Protein AF-A0A1H4G8Y2-F1 (afdb_monomer_lite)

Secondary structure (DSSP, 8-state):
--TTTHHHHHHHHHHHHHHHHHHTSHHHHHHHHS-HHHHHHHHHHHGGG----HHHHHHHHHHHHHHHHHHHHHHHHHHHHHHHHHHHHHHHHHHHHHHHHHHHHHHHHHHHHHHHHHHHHTT-

Sequence (124 aa):
MNDMTQPFTHLAEANAALLTNFAQSPAMFEMANANVQKYFELAQQSFERVVVSDVYADLIRKLTENYSTFAREYSASLLDWSTQGQSLMAQQAQTASDLLADSGKATPTALGRASDTVKHLRAR

Radius of gyration: 35.22 Å; chains: 1; bounding box: 53×19×113 Å

Foldseek 3Di:
DPQQCVLVVQLVVLLVVLVVCLCVDVVVVCCVVPPVVVVVVVCVVCVVPPCCPVSNVVSVVSNVVSVVSSVVSNVVSVVVVVVVVVVVVVVVVVVVVVVVVVVVVVVVVVVVVVVVVVVVVVVD

Structure (mmCIF, N/CA/C/O backbone):
data_AF-A0A1H4G8Y2-F1
#
_entry.id   AF-A0A1H4G8Y2-F1
#
loop_
_atom_site.group_PDB
_atom_site.id
_atom_site.type_symbol
_atom_site.label_atom_id
_atom_site.label_alt_id
_atom_site.label_comp_id
_atom_site.label_asym_id
_atom_site.label_entity_id
_atom_site.label_seq_id
_atom_site.pdbx_PDB_ins_code
_atom_site.Cartn_x
_atom_site.Cartn_y
_atom_site.Cartn_z
_atom_site.occupancy
_atom_site.B_iso_or_equiv
_atom_site.auth_seq_id
_atom_site.auth_comp_id
_atom_site.auth_asym_id
_atom_site.auth_atom_id
_atom_site.pdbx_PDB_model_num
ATOM 1 N N . MET A 1 1 ? 2.377 4.296 -17.500 1.00 43.75 1 MET A N 1
ATOM 2 C CA . MET A 1 1 ? 3.218 4.618 -16.324 1.00 43.75 1 MET A CA 1
ATOM 3 C C . MET A 1 1 ? 2.621 4.029 -15.032 1.00 43.75 1 MET A C 1
ATOM 5 O O . MET A 1 1 ? 2.803 4.627 -13.986 1.00 43.75 1 MET A O 1
ATOM 9 N N . ASN A 1 2 ? 1.932 2.872 -15.069 1.00 56.53 2 ASN A N 1
ATOM 10 C CA . ASN A 1 2 ? 0.992 2.491 -13.996 1.00 56.53 2 ASN A CA 1
ATOM 11 C C . ASN A 1 2 ? 1.402 1.317 -13.083 1.00 56.53 2 ASN A C 1
ATOM 13 O O . ASN A 1 2 ? 0.922 1.303 -11.960 1.00 56.53 2 ASN A O 1
ATOM 17 N N . ASP A 1 3 ? 2.273 0.378 -13.474 1.00 63.09 3 ASP A N 1
ATOM 18 C CA . ASP A 1 3 ? 2.492 -0.837 -12.650 1.00 63.09 3 ASP A CA 1
ATOM 19 C C . ASP A 1 3 ? 3.404 -0.657 -11.431 1.00 63.09 3 ASP A C 1
ATOM 21 O O . ASP A 1 3 ? 3.242 -1.335 -10.418 1.00 63.09 3 ASP A O 1
ATOM 25 N N . MET A 1 4 ? 4.387 0.246 -11.496 1.00 69.12 4 MET A N 1
ATOM 26 C CA . MET A 1 4 ? 5.382 0.368 -10.418 1.00 69.12 4 MET A CA 1
ATOM 27 C C . MET A 1 4 ? 4.889 1.185 -9.222 1.00 69.12 4 MET A C 1
ATOM 29 O O . MET A 1 4 ? 5.347 0.976 -8.101 1.00 69.12 4 MET A O 1
ATOM 33 N N . THR A 1 5 ? 3.973 2.128 -9.445 1.00 80.38 5 THR A N 1
ATOM 34 C CA . THR A 1 5 ? 3.444 3.003 -8.388 1.00 80.38 5 THR A CA 1
ATOM 35 C C . THR A 1 5 ? 2.156 2.468 -7.772 1.00 80.38 5 THR A C 1
ATOM 37 O O . THR A 1 5 ? 1.822 2.859 -6.657 1.00 80.38 5 THR A O 1
ATOM 40 N N . GLN A 1 6 ? 1.451 1.562 -8.459 1.00 87.25 6 GLN A N 1
ATOM 41 C CA . GLN A 1 6 ? 0.185 0.999 -7.989 1.00 87.25 6 GLN A CA 1
ATOM 42 C C . GLN A 1 6 ? 0.279 0.352 -6.593 1.00 87.25 6 GLN A C 1
ATOM 44 O O . GLN A 1 6 ? -0.589 0.655 -5.772 1.00 87.25 6 GLN A O 1
ATOM 49 N N . PRO A 1 7 ? 1.328 -0.430 -6.249 1.00 88.62 7 PRO A N 1
ATOM 50 C CA . PRO A 1 7 ? 1.438 -1.015 -4.911 1.00 88.62 7 PRO A CA 1
ATOM 51 C C . PRO A 1 7 ? 1.453 0.047 -3.800 1.00 88.62 7 PRO A C 1
ATOM 53 O O . PRO A 1 7 ? 0.886 -0.148 -2.727 1.00 88.62 7 PRO A O 1
ATOM 56 N N . PHE A 1 8 ? 2.054 1.214 -4.057 1.00 87.62 8 PHE A N 1
ATOM 57 C CA . PHE A 1 8 ? 2.081 2.321 -3.097 1.00 87.62 8 PHE A CA 1
ATOM 58 C C . PHE A 1 8 ? 0.706 2.967 -2.928 1.00 87.62 8 PHE A C 1
ATOM 60 O O . PHE A 1 8 ? 0.319 3.289 -1.805 1.00 87.62 8 PHE A O 1
ATOM 67 N N . THR A 1 9 ? -0.039 3.133 -4.024 1.00 90.06 9 THR A N 1
ATOM 68 C CA . THR A 1 9 ? -1.421 3.623 -3.983 1.00 90.06 9 THR A CA 1
ATOM 69 C C . 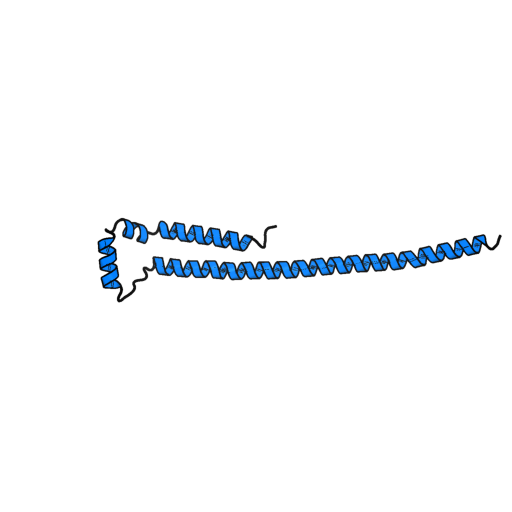THR A 1 9 ? -2.307 2.674 -3.177 1.00 90.06 9 THR A C 1
ATOM 71 O O . THR A 1 9 ? -2.984 3.126 -2.256 1.00 90.06 9 THR A O 1
ATOM 74 N N . HIS A 1 10 ? -2.221 1.364 -3.425 1.00 91.31 10 HIS A N 1
ATOM 75 C CA . HIS A 1 10 ? -2.966 0.359 -2.661 1.00 91.31 10 HIS A CA 1
ATOM 76 C C . HIS A 1 10 ? -2.625 0.383 -1.167 1.00 91.31 10 HIS A C 1
ATOM 78 O O . HIS A 1 10 ? -3.524 0.352 -0.328 1.00 91.31 10 HIS A O 1
ATOM 84 N N . LEU A 1 11 ? -1.338 0.479 -0.811 1.00 91.25 11 LEU A N 1
ATOM 85 C CA . LEU A 1 11 ? -0.918 0.564 0.589 1.00 91.25 11 LEU A CA 1
ATOM 86 C C . LEU A 1 11 ? -1.486 1.814 1.278 1.00 91.25 11 LEU A C 1
ATOM 88 O O . LEU A 1 11 ? -1.948 1.735 2.419 1.00 91.25 11 LEU A O 1
ATOM 92 N N . ALA A 1 12 ? -1.452 2.964 0.600 1.00 89.62 12 ALA A N 1
ATOM 93 C CA . ALA A 1 12 ? -1.984 4.213 1.133 1.00 89.62 12 ALA A CA 1
ATOM 94 C C . ALA A 1 12 ? -3.501 4.131 1.358 1.00 89.62 12 ALA A C 1
ATOM 96 O O . ALA A 1 12 ? -3.974 4.478 2.441 1.00 89.62 12 ALA A O 1
ATOM 97 N N . GLU A 1 13 ? -4.250 3.622 0.379 1.00 91.69 13 GLU A N 1
ATOM 98 C CA . GLU A 1 13 ? -5.702 3.435 0.472 1.00 91.69 13 GLU A CA 1
ATOM 99 C C . GLU A 1 13 ? -6.080 2.453 1.587 1.00 91.69 13 GLU A C 1
ATOM 101 O O . GLU A 1 13 ? -6.937 2.758 2.421 1.00 91.69 13 GLU A O 1
ATOM 106 N N . ALA A 1 14 ? -5.393 1.309 1.667 1.00 91.75 14 ALA A N 1
ATOM 107 C CA . ALA A 1 14 ? -5.645 0.292 2.684 1.00 91.75 14 ALA A CA 1
ATOM 108 C C . ALA A 1 14 ? -5.358 0.805 4.105 1.00 91.75 14 ALA A C 1
ATOM 110 O O . ALA A 1 14 ? -6.129 0.540 5.031 1.00 91.75 14 ALA A O 1
ATOM 111 N N . ASN A 1 15 ? -4.281 1.574 4.293 1.00 90.12 15 ASN A N 1
ATOM 112 C CA . ASN A 1 15 ? -3.956 2.167 5.591 1.00 90.12 15 ASN A CA 1
ATOM 113 C C . ASN A 1 15 ? -4.902 3.316 5.960 1.00 90.12 15 ASN A C 1
ATOM 115 O O . ASN A 1 15 ? -5.296 3.416 7.122 1.00 90.12 15 ASN A O 1
ATOM 119 N N . ALA A 1 16 ? -5.306 4.152 4.999 1.00 89.44 16 ALA A N 1
ATOM 120 C CA . ALA A 1 16 ? -6.294 5.202 5.233 1.00 89.44 16 ALA A CA 1
ATOM 121 C C . ALA A 1 16 ? -7.630 4.599 5.689 1.00 89.44 16 ALA A C 1
ATOM 123 O O . ALA A 1 16 ? -8.155 4.988 6.731 1.00 89.44 16 ALA A O 1
ATOM 124 N N . ALA A 1 17 ? -8.125 3.583 4.976 1.00 91.31 17 ALA A N 1
ATOM 125 C CA . ALA A 1 17 ? -9.347 2.875 5.344 1.00 91.31 17 ALA A CA 1
ATOM 126 C C . ALA A 1 17 ? -9.245 2.229 6.735 1.00 91.31 17 ALA A C 1
ATOM 128 O O . ALA A 1 17 ? -10.164 2.346 7.547 1.00 91.31 17 ALA A O 1
ATOM 129 N N . LEU A 1 18 ? -8.118 1.579 7.044 1.00 89.06 18 LEU A N 1
ATOM 130 C CA . LEU A 1 18 ? -7.893 0.942 8.340 1.00 89.06 18 LEU A CA 1
ATOM 131 C C . LEU A 1 18 ? -7.915 1.950 9.496 1.00 89.06 18 LEU A C 1
ATOM 133 O O . LEU A 1 18 ? -8.597 1.719 10.494 1.00 89.06 18 LEU A O 1
ATOM 137 N N . LEU A 1 19 ? -7.210 3.074 9.354 1.00 84.88 19 LEU A N 1
ATOM 138 C CA . LEU A 1 19 ? -7.165 4.117 10.378 1.00 84.88 19 LEU A CA 1
ATOM 139 C C . LEU A 1 19 ? -8.523 4.800 10.557 1.00 84.88 19 LEU A C 1
ATOM 141 O O . LEU A 1 19 ? -8.934 5.035 11.692 1.00 84.88 19 LEU A O 1
ATOM 145 N N . THR A 1 20 ? -9.249 5.069 9.468 1.00 88.44 20 THR A N 1
ATOM 146 C CA . THR A 1 20 ? -10.613 5.609 9.539 1.00 88.44 20 THR A CA 1
ATOM 147 C C . THR A 1 20 ? -11.547 4.656 10.284 1.00 88.44 20 THR A C 1
ATOM 149 O O . THR A 1 20 ? -12.243 5.086 11.202 1.00 88.44 20 THR A O 1
ATOM 152 N N . ASN A 1 21 ? -11.515 3.362 9.962 1.00 85.94 21 ASN A N 1
ATOM 153 C CA . ASN A 1 21 ? -12.346 2.358 10.630 1.00 85.94 21 ASN A CA 1
ATOM 154 C C . ASN A 1 21 ? -11.983 2.199 12.111 1.00 85.94 21 ASN A C 1
ATOM 156 O O . ASN A 1 21 ? -12.867 2.064 12.955 1.00 85.94 21 ASN A O 1
ATOM 160 N N . PHE A 1 22 ? -10.691 2.244 12.444 1.00 82.81 22 PHE A N 1
ATOM 161 C CA . PHE A 1 22 ? -10.235 2.207 13.830 1.00 82.81 22 PHE A CA 1
ATOM 162 C C . PHE A 1 22 ? -10.711 3.440 14.611 1.00 82.81 22 PHE A C 1
ATOM 164 O O . PHE A 1 22 ? -11.242 3.300 15.712 1.00 82.81 22 PHE A O 1
ATOM 171 N N . ALA A 1 23 ? -10.596 4.637 14.032 1.00 81.81 23 ALA A N 1
ATOM 172 C CA . ALA A 1 23 ? -11.065 5.878 14.648 1.00 81.81 23 ALA A CA 1
ATOM 173 C C . ALA A 1 23 ? -12.589 5.900 14.859 1.00 81.81 23 ALA A C 1
ATOM 175 O O . ALA A 1 23 ? -13.067 6.471 15.835 1.00 81.81 23 ALA A O 1
ATOM 176 N N . GLN A 1 24 ? -13.346 5.253 13.971 1.00 83.25 24 GLN A N 1
ATOM 177 C CA . GLN A 1 24 ? -14.798 5.087 14.079 1.00 83.25 24 GLN A CA 1
ATOM 178 C C . GLN A 1 24 ? -15.211 3.878 14.934 1.00 83.25 24 GLN A C 1
ATOM 180 O O . GLN A 1 24 ? -16.404 3.602 15.071 1.0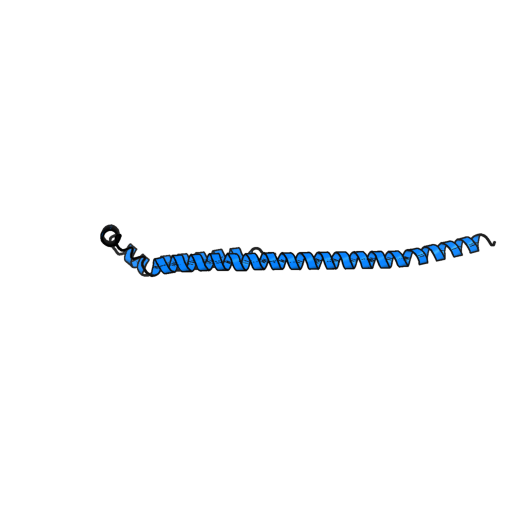0 83.25 24 GLN A O 1
ATOM 185 N N . SER A 1 25 ? -14.258 3.131 15.499 1.00 80.06 25 SER A N 1
ATOM 186 C CA . SER A 1 25 ? -14.581 1.932 16.266 1.00 80.06 25 SER A CA 1
ATOM 187 C C . SER A 1 25 ? -15.314 2.281 17.570 1.00 80.06 25 SER A C 1
ATOM 189 O O . SER A 1 25 ? -14.987 3.282 18.216 1.00 80.06 25 SER A O 1
ATOM 191 N N . PRO A 1 26 ? -16.266 1.438 18.019 1.00 73.69 26 PRO A N 1
ATOM 192 C CA . PRO A 1 26 ? -16.945 1.621 19.301 1.00 73.69 26 PRO A CA 1
ATOM 193 C C . PRO A 1 26 ? -15.973 1.762 20.474 1.00 73.69 26 PRO A C 1
ATOM 195 O O . PRO A 1 26 ? -16.224 2.558 21.367 1.00 73.69 26 PRO A O 1
ATOM 198 N N . ALA A 1 27 ? -14.824 1.080 20.426 1.00 70.69 27 ALA A N 1
ATOM 199 C CA . ALA A 1 27 ? -13.773 1.198 21.435 1.00 70.69 27 ALA A CA 1
ATOM 200 C C . ALA A 1 27 ? -13.221 2.631 21.558 1.00 70.69 27 ALA A C 1
ATOM 202 O O . ALA A 1 27 ? -12.974 3.098 22.666 1.00 70.69 27 ALA A O 1
ATOM 203 N N . MET A 1 28 ? -13.071 3.361 20.446 1.00 69.31 28 MET A N 1
ATOM 204 C CA . MET A 1 28 ? -12.647 4.767 20.471 1.00 69.31 28 MET A CA 1
ATOM 205 C C . MET A 1 28 ? -13.753 5.693 20.987 1.00 69.31 28 MET A C 1
ATOM 207 O O . MET A 1 28 ? -13.465 6.641 21.717 1.00 69.31 28 MET A O 1
ATOM 211 N N . PHE A 1 29 ? -15.018 5.401 20.672 1.00 70.75 29 PHE A N 1
ATOM 212 C CA . PHE A 1 29 ? -16.163 6.121 21.237 1.00 70.75 29 PHE A CA 1
ATOM 213 C C . PHE A 1 29 ? -16.316 5.883 22.743 1.00 70.75 29 PHE A C 1
ATOM 215 O O . PHE A 1 29 ? -16.563 6.824 23.494 1.00 70.75 29 PHE A O 1
ATOM 222 N N . GLU A 1 30 ? -16.134 4.646 23.202 1.00 65.62 30 GLU A N 1
ATOM 223 C CA . GLU A 1 30 ? -16.132 4.283 24.619 1.00 65.62 30 GLU A CA 1
ATOM 224 C C . GLU A 1 30 ? -14.961 4.926 25.356 1.00 65.62 30 GLU A C 1
ATOM 226 O O . GLU A 1 30 ? -15.153 5.440 26.451 1.00 65.62 30 GLU A O 1
ATOM 231 N N . MET A 1 31 ? -13.776 4.975 24.746 1.00 64.25 31 MET A N 1
ATOM 232 C CA . MET A 1 31 ? -12.610 5.658 25.307 1.00 64.25 31 MET A CA 1
ATOM 233 C C . MET A 1 31 ? -12.798 7.182 25.376 1.00 64.25 31 MET A C 1
ATOM 235 O O . MET A 1 31 ? -12.329 7.803 26.324 1.00 64.25 31 MET A O 1
ATOM 239 N N . ALA A 1 32 ? -13.496 7.790 24.411 1.00 66.25 32 ALA A N 1
ATOM 240 C CA . ALA A 1 32 ? -13.824 9.217 24.428 1.00 66.25 32 ALA A CA 1
ATOM 241 C C . ALA A 1 32 ? -14.926 9.564 25.448 1.00 66.25 32 ALA A C 1
ATOM 243 O O . ALA A 1 32 ? -14.886 10.632 26.057 1.00 66.25 32 ALA A O 1
ATOM 244 N N . ASN A 1 33 ? -15.901 8.668 25.640 1.00 63.09 33 ASN A N 1
ATOM 245 C CA . ASN A 1 33 ? -16.980 8.832 26.620 1.00 63.09 33 ASN A CA 1
ATOM 246 C C . ASN A 1 33 ? -16.572 8.428 28.041 1.00 63.09 33 ASN A C 1
ATOM 248 O O . ASN A 1 33 ? -17.146 8.919 29.017 1.00 63.09 33 ASN A O 1
ATOM 252 N N . ALA A 1 34 ? -15.604 7.530 28.189 1.00 57.66 34 ALA A N 1
ATOM 253 C CA . ALA A 1 34 ? -15.033 7.211 29.478 1.00 57.66 34 ALA A CA 1
ATOM 254 C C . ALA A 1 34 ? -14.122 8.354 29.916 1.00 57.66 34 ALA A C 1
ATOM 256 O O . ALA A 1 34 ? -13.229 8.781 29.191 1.00 57.66 34 ALA A O 1
ATOM 257 N N . ASN A 1 35 ? -14.329 8.836 31.141 1.00 57.66 35 ASN A N 1
ATOM 258 C CA . ASN A 1 35 ? -13.435 9.797 31.769 1.00 57.66 35 ASN A CA 1
ATOM 259 C C . ASN A 1 35 ? -12.015 9.207 31.713 1.00 57.66 35 AS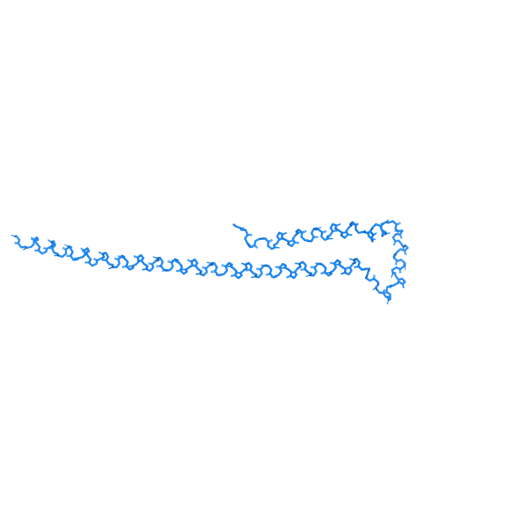N A C 1
ATOM 261 O O . ASN A 1 35 ? -11.759 8.196 32.366 1.00 57.66 35 ASN A O 1
ATOM 265 N N . VAL A 1 36 ? -11.132 9.777 30.886 1.00 56.56 36 VAL A N 1
ATOM 266 C CA . VAL A 1 36 ? -9.849 9.172 30.470 1.00 56.56 36 VAL A CA 1
ATOM 267 C C . VAL A 1 36 ? -9.027 8.672 31.666 1.00 56.56 36 VAL A C 1
ATOM 269 O O . VAL A 1 36 ? -8.398 7.622 31.583 1.00 56.56 36 VAL A O 1
ATOM 272 N N . GLN A 1 37 ? -9.119 9.352 32.815 1.00 57.56 37 GLN A N 1
ATOM 273 C CA . GLN A 1 37 ? -8.508 8.943 34.086 1.00 57.56 37 GLN A CA 1
ATOM 274 C C . GLN A 1 37 ? -8.979 7.571 34.591 1.00 57.56 37 GLN A C 1
ATOM 276 O O . GLN A 1 37 ? -8.159 6.761 35.003 1.00 57.56 37 GLN A O 1
ATOM 281 N N . LYS A 1 38 ? -10.279 7.276 34.510 1.00 62.19 38 LYS A N 1
ATOM 282 C CA . LYS A 1 38 ? -10.868 6.027 35.010 1.00 62.19 38 LYS A CA 1
ATOM 283 C C . LYS A 1 38 ? -10.483 4.836 34.137 1.00 62.19 38 LYS A C 1
ATOM 285 O O . LYS A 1 38 ? -10.276 3.748 34.656 1.00 62.19 38 LYS A O 1
ATOM 290 N N . TYR A 1 39 ? -10.350 5.047 32.825 1.00 59.81 39 TYR A N 1
ATOM 291 C CA . TYR A 1 39 ? -9.844 4.027 31.903 1.00 59.81 39 TYR A CA 1
ATOM 292 C C . TYR A 1 39 ? -8.338 3.824 32.067 1.00 59.81 39 TYR A C 1
ATOM 294 O O . TYR A 1 39 ? -7.878 2.698 31.965 1.00 59.81 39 TYR A O 1
ATOM 302 N N . PHE A 1 40 ? -7.576 4.880 32.370 1.00 58.56 40 PHE A N 1
ATOM 303 C CA . PHE A 1 40 ? -6.146 4.768 32.662 1.00 58.56 40 PHE A CA 1
ATOM 304 C C . PHE A 1 40 ? -5.884 4.041 33.987 1.00 58.56 40 PHE A C 1
ATOM 306 O O . PHE A 1 40 ? -4.972 3.227 34.047 1.00 58.56 40 PHE A O 1
ATOM 313 N N . GLU A 1 41 ? -6.705 4.270 35.017 1.00 62.06 41 GLU A N 1
ATOM 314 C CA . GLU A 1 41 ? -6.680 3.519 36.282 1.00 62.06 41 GLU A CA 1
ATOM 315 C C . GLU A 1 41 ? -7.100 2.057 36.086 1.00 62.06 41 GLU A C 1
ATOM 317 O O . GLU A 1 41 ? -6.411 1.156 36.566 1.00 62.06 41 GLU A O 1
ATOM 322 N N . LEU A 1 42 ? -8.180 1.801 35.335 1.00 58.34 42 LEU A N 1
ATOM 323 C CA . LEU A 1 42 ? -8.608 0.438 35.003 1.00 58.34 42 LEU A CA 1
ATOM 324 C C . LEU A 1 42 ? -7.545 -0.275 34.163 1.00 58.34 42 LEU A C 1
ATOM 326 O O . LEU A 1 42 ? -7.247 -1.438 34.413 1.00 58.34 42 LEU A O 1
ATOM 330 N N . ALA A 1 43 ? -6.946 0.424 33.199 1.00 55.97 43 ALA A N 1
ATOM 331 C CA . ALA A 1 43 ? -5.861 -0.084 32.379 1.00 55.97 43 ALA A CA 1
ATOM 332 C C . ALA A 1 43 ? -4.615 -0.326 33.225 1.00 55.97 43 ALA A C 1
ATOM 334 O O . ALA A 1 43 ? -4.031 -1.381 33.066 1.00 55.97 43 ALA A O 1
ATOM 335 N N . GLN A 1 44 ? -4.222 0.562 34.149 1.00 54.34 44 GLN A N 1
ATOM 336 C CA . GLN A 1 44 ? -3.083 0.358 35.061 1.00 54.34 44 GLN A CA 1
ATOM 337 C C . GLN A 1 44 ? -3.287 -0.836 35.990 1.00 54.34 44 GLN A C 1
ATOM 339 O O . GLN A 1 44 ? -2.372 -1.639 36.144 1.00 54.34 44 GLN A O 1
ATOM 344 N N . GLN A 1 45 ? -4.485 -0.999 36.554 1.00 56.72 45 GLN A N 1
ATOM 345 C CA . GLN A 1 45 ? -4.838 -2.192 37.330 1.00 56.72 45 GLN A CA 1
ATOM 346 C C . GLN A 1 45 ? -4.911 -3.452 36.457 1.00 56.72 45 GLN A C 1
ATOM 348 O O . GLN A 1 45 ? -4.663 -4.553 36.939 1.00 56.72 45 GLN A O 1
ATOM 353 N N . SER A 1 46 ? -5.204 -3.293 35.164 1.00 52.34 46 SER A N 1
ATOM 354 C CA . SER A 1 46 ? -5.212 -4.376 34.179 1.00 52.34 46 SER A CA 1
ATOM 355 C C . SER A 1 46 ? -3.870 -4.553 33.464 1.00 52.34 46 SER A C 1
ATOM 357 O O . SER A 1 46 ? -3.731 -5.509 32.723 1.00 52.34 46 SER A O 1
ATOM 359 N N . PHE A 1 47 ? -2.862 -3.695 33.652 1.00 46.50 47 PHE A N 1
ATOM 360 C CA . PHE A 1 47 ? -1.627 -3.701 32.849 1.00 46.50 47 PHE A CA 1
ATOM 361 C C . PHE A 1 47 ? -0.711 -4.881 33.212 1.00 46.50 47 PHE A C 1
ATOM 363 O O . PHE A 1 47 ? 0.159 -5.238 32.421 1.00 46.50 47 PHE A O 1
ATOM 370 N N . GLU A 1 48 ? -0.958 -5.563 34.337 1.00 45.94 48 GLU A N 1
ATOM 371 C CA . GLU A 1 48 ? -0.388 -6.893 34.617 1.00 45.94 48 GLU A CA 1
ATOM 372 C C . GLU A 1 48 ? -0.985 -8.006 33.726 1.00 45.94 48 GLU A C 1
ATOM 374 O O . GLU A 1 48 ? -0.422 -9.093 33.608 1.00 45.94 48 GLU A O 1
ATOM 379 N N . ARG A 1 49 ? -2.092 -7.733 33.030 1.00 45.88 49 ARG A N 1
ATOM 380 C CA . ARG A 1 49 ? -2.661 -8.540 31.946 1.00 45.88 49 ARG A CA 1
ATOM 381 C C . ARG A 1 49 ? -3.041 -7.608 30.812 1.00 45.88 49 ARG A C 1
ATOM 383 O O . ARG A 1 49 ? -4.208 -7.262 30.698 1.00 45.88 49 ARG A O 1
ATOM 390 N N . VAL A 1 50 ? -2.070 -7.192 30.000 1.00 43.81 50 VAL A N 1
ATOM 391 C CA . VAL A 1 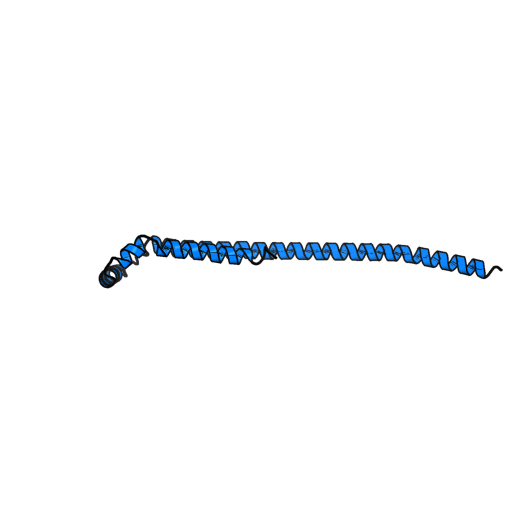50 ? -2.296 -6.381 28.794 1.00 43.81 50 VAL A CA 1
ATOM 392 C C . VAL A 1 50 ? -3.495 -6.939 28.016 1.00 43.81 50 VAL A C 1
ATOM 394 O O . VAL A 1 50 ? -3.365 -7.864 27.215 1.00 43.81 50 VAL A O 1
ATOM 397 N N . VAL A 1 51 ? -4.681 -6.382 28.268 1.00 50.50 51 VAL A N 1
ATOM 398 C CA . VAL A 1 51 ? -5.852 -6.553 27.426 1.00 50.50 51 VAL A CA 1
ATOM 399 C C . VAL A 1 51 ? -5.541 -5.643 26.260 1.00 50.50 51 VAL A C 1
ATOM 401 O O . VAL A 1 51 ? -5.916 -4.473 26.232 1.00 50.50 51 VAL A O 1
ATOM 404 N N . VAL A 1 52 ? -4.752 -6.164 25.322 1.00 53.88 52 VAL A N 1
ATOM 405 C CA . VAL A 1 52 ? -4.805 -5.662 23.962 1.00 53.88 52 VAL A CA 1
ATOM 406 C C . VAL A 1 52 ? -6.268 -5.841 23.590 1.00 53.88 52 VAL A C 1
ATOM 408 O O . VAL A 1 52 ? -6.711 -6.973 23.421 1.00 53.88 52 VAL A O 1
ATOM 411 N N . SER A 1 53 ? -7.053 -4.763 23.605 1.00 63.94 53 SER A N 1
ATOM 412 C CA . SER A 1 53 ? -8.447 -4.856 23.187 1.00 63.94 53 SER A CA 1
ATOM 413 C C . SER A 1 53 ? -8.461 -5.504 21.804 1.00 63.94 53 SER A C 1
ATOM 415 O O . SER A 1 53 ? -7.574 -5.226 20.991 1.00 63.94 53 SER A O 1
ATOM 417 N N . ASP A 1 54 ? -9.423 -6.387 21.530 1.00 68.75 54 ASP A N 1
ATOM 418 C CA . ASP A 1 54 ? -9.467 -7.135 20.263 1.00 68.75 54 ASP A CA 1
ATOM 419 C C . ASP A 1 54 ? -9.346 -6.201 19.044 1.00 68.75 54 ASP A C 1
ATOM 421 O O . ASP A 1 54 ? -8.747 -6.550 18.032 1.00 68.75 54 ASP A O 1
ATOM 425 N N . VAL A 1 55 ? -9.824 -4.960 19.184 1.00 70.50 55 VAL A N 1
ATOM 426 C CA . VAL A 1 55 ? -9.721 -3.876 18.198 1.00 70.50 55 VAL A CA 1
ATOM 427 C C . VAL A 1 55 ? -8.275 -3.416 17.953 1.00 70.50 55 VAL A C 1
ATOM 429 O O . VAL A 1 55 ? -7.895 -3.178 16.808 1.00 70.50 55 VAL A O 1
ATOM 432 N N . TYR A 1 56 ? -7.444 -3.300 18.992 1.00 72.69 56 TYR A N 1
ATOM 433 C CA . TYR A 1 56 ? -6.024 -2.964 18.839 1.00 72.69 56 TYR A CA 1
ATOM 434 C C . TYR A 1 56 ? -5.226 -4.140 18.262 1.00 72.69 56 TYR A C 1
ATOM 436 O O . TYR A 1 56 ? -4.364 -3.942 17.406 1.00 72.69 56 TYR A O 1
ATOM 444 N N . ALA A 1 57 ? -5.538 -5.374 18.670 1.00 80.12 57 ALA A N 1
ATOM 445 C CA . ALA A 1 57 ? -4.932 -6.569 18.082 1.00 80.12 57 ALA A CA 1
ATOM 446 C C . ALA A 1 57 ? -5.279 -6.687 16.587 1.00 80.12 57 ALA A C 1
ATOM 448 O O . ALA A 1 57 ? -4.402 -6.963 15.765 1.00 80.12 57 ALA A O 1
ATOM 449 N N . ASP A 1 58 ? -6.534 -6.409 16.223 1.00 80.38 58 ASP A N 1
ATOM 450 C CA . ASP A 1 58 ? -6.999 -6.404 14.836 1.00 80.38 58 ASP A CA 1
ATOM 451 C C . ASP A 1 58 ? -6.348 -5.287 14.004 1.00 80.38 58 ASP A C 1
ATOM 453 O O . ASP A 1 58 ? -5.961 -5.531 12.861 1.00 80.38 58 ASP A O 1
ATOM 457 N N . LEU A 1 59 ? -6.140 -4.095 14.582 1.00 82.06 59 LEU A N 1
ATOM 458 C CA . LEU A 1 59 ? -5.390 -3.006 13.945 1.00 82.06 59 LEU A CA 1
ATOM 459 C C . LEU A 1 59 ? -3.962 -3.441 13.593 1.00 82.06 59 LEU A C 1
ATOM 461 O O . LEU A 1 59 ? -3.537 -3.284 12.448 1.00 82.06 59 LEU A O 1
ATOM 465 N N . ILE A 1 60 ? -3.228 -3.998 14.561 1.00 82.12 60 ILE A N 1
ATOM 466 C CA . ILE A 1 60 ? -1.844 -4.444 14.351 1.00 82.12 60 ILE A CA 1
ATOM 467 C C . ILE A 1 60 ? -1.792 -5.556 13.300 1.00 82.12 60 ILE A C 1
ATOM 469 O O . ILE A 1 60 ? -0.993 -5.471 12.367 1.00 82.12 60 ILE A O 1
ATOM 473 N N . ARG A 1 61 ? -2.682 -6.551 13.393 1.00 87.00 61 ARG A N 1
ATOM 474 C CA . ARG A 1 61 ? -2.772 -7.643 12.415 1.00 87.00 61 ARG A CA 1
ATOM 475 C C . ARG A 1 61 ? -3.007 -7.115 10.998 1.00 87.00 61 ARG A C 1
ATOM 477 O O . ARG A 1 61 ? -2.266 -7.475 10.086 1.00 87.00 61 ARG A O 1
ATOM 484 N N . LYS A 1 62 ? -3.990 -6.228 10.812 1.00 87.06 62 LYS A N 1
ATOM 485 C CA . LYS A 1 62 ? -4.330 -5.659 9.498 1.00 87.06 62 LYS A CA 1
ATOM 486 C C . LYS A 1 62 ? -3.236 -4.750 8.942 1.00 87.06 62 LYS A C 1
ATOM 488 O O . LYS A 1 62 ? -2.982 -4.778 7.742 1.00 87.06 62 LYS A O 1
ATOM 493 N N . LEU A 1 63 ? -2.530 -3.998 9.791 1.00 87.19 63 LEU A N 1
ATOM 494 C CA . LEU A 1 63 ? -1.333 -3.264 9.368 1.00 87.19 63 LEU A CA 1
ATOM 495 C C . LEU A 1 63 ? -0.269 -4.230 8.833 1.00 87.19 63 LEU A C 1
ATOM 497 O O . LEU A 1 63 ? 0.253 -4.026 7.739 1.00 87.19 63 LEU A O 1
ATOM 501 N N . THR A 1 64 ? 0.027 -5.308 9.562 1.00 85.19 64 THR A N 1
ATOM 502 C CA . THR A 1 64 ? 0.982 -6.327 9.104 1.00 85.19 64 THR A CA 1
ATOM 503 C C . THR A 1 64 ? 0.551 -6.963 7.777 1.00 85.19 64 THR A C 1
ATOM 505 O O . THR A 1 64 ? 1.387 -7.154 6.890 1.00 85.19 64 THR A O 1
ATOM 508 N N . GLU A 1 65 ? -0.741 -7.241 7.599 1.00 92.81 65 GLU A N 1
ATOM 509 C CA . GLU A 1 65 ? -1.303 -7.763 6.347 1.00 92.81 65 GLU A CA 1
ATOM 510 C C . GLU A 1 65 ? -1.142 -6.778 5.177 1.00 92.81 65 GLU A C 1
ATOM 512 O O . GLU A 1 65 ? -0.692 -7.186 4.102 1.00 92.81 65 GLU A O 1
ATOM 517 N N . ASN A 1 66 ? -1.413 -5.484 5.386 1.00 89.75 66 ASN A N 1
ATOM 518 C CA . ASN A 1 66 ? -1.252 -4.444 4.364 1.00 89.75 66 ASN A CA 1
ATOM 519 C C . ASN A 1 66 ? 0.203 -4.342 3.879 1.00 89.75 66 ASN A C 1
ATOM 521 O O . ASN A 1 66 ? 0.462 -4.360 2.675 1.00 89.75 66 ASN A O 1
ATOM 525 N N . TYR A 1 67 ? 1.171 -4.303 4.800 1.00 87.38 67 TYR A N 1
ATOM 526 C CA . TYR A 1 67 ? 2.594 -4.231 4.441 1.00 87.38 67 TYR A CA 1
ATOM 527 C C . TYR A 1 67 ? 3.114 -5.523 3.798 1.00 87.38 67 TYR A C 1
ATOM 529 O O . TYR A 1 67 ? 3.945 -5.470 2.890 1.00 87.38 67 TYR A O 1
ATOM 537 N N . SER A 1 68 ? 2.604 -6.684 4.216 1.00 90.88 68 SER A N 1
ATOM 538 C CA . SER A 1 68 ? 2.944 -7.969 3.588 1.00 90.88 68 SER A CA 1
ATOM 539 C C . SER A 1 68 ? 2.404 -8.060 2.159 1.00 90.88 68 SER A C 1
ATOM 541 O O . SER A 1 68 ? 3.079 -8.577 1.266 1.00 90.88 68 SER A O 1
ATOM 543 N N . THR A 1 69 ? 1.199 -7.536 1.933 1.00 92.06 69 THR A N 1
ATOM 544 C CA . THR A 1 69 ? 0.579 -7.456 0.605 1.00 92.06 69 THR A CA 1
ATOM 545 C C . THR A 1 69 ? 1.361 -6.508 -0.293 1.00 92.06 69 THR A C 1
ATOM 547 O O . THR A 1 69 ? 1.767 -6.911 -1.380 1.00 92.06 69 THR A O 1
ATOM 550 N N . PHE A 1 70 ? 1.698 -5.314 0.203 1.00 91.50 70 PHE A N 1
ATOM 551 C CA . PHE A 1 70 ? 2.559 -4.367 -0.505 1.00 91.50 70 PHE A CA 1
ATOM 552 C C . PHE A 1 70 ? 3.891 -4.996 -0.925 1.00 91.50 70 PHE A C 1
ATOM 554 O O . PHE A 1 70 ? 4.275 -4.898 -2.086 1.00 91.50 70 PHE A O 1
ATOM 561 N N . ALA A 1 71 ? 4.589 -5.676 -0.009 1.00 88.50 71 ALA A N 1
ATOM 562 C CA . ALA A 1 71 ? 5.873 -6.301 -0.321 1.00 88.50 71 ALA A CA 1
ATOM 563 C C . ALA A 1 71 ? 5.749 -7.330 -1.459 1.00 88.50 71 ALA A C 1
ATOM 565 O O . ALA A 1 71 ? 6.622 -7.407 -2.328 1.00 88.50 71 ALA A O 1
ATOM 566 N N . ARG A 1 72 ? 4.649 -8.093 -1.483 1.00 91.88 72 ARG A N 1
ATOM 567 C CA . ARG A 1 72 ? 4.360 -9.072 -2.537 1.00 91.88 72 ARG A CA 1
ATOM 568 C C . ARG A 1 72 ? 4.052 -8.399 -3.872 1.00 91.88 72 ARG A C 1
ATOM 570 O O . ARG A 1 72 ? 4.654 -8.774 -4.872 1.00 91.88 72 ARG A O 1
ATOM 577 N N . GLU A 1 73 ? 3.150 -7.421 -3.879 1.00 88.62 73 GLU A N 1
ATOM 578 C CA . GLU A 1 73 ? 2.757 -6.682 -5.085 1.00 88.62 73 GLU A CA 1
ATOM 579 C C . GLU A 1 73 ? 3.947 -5.934 -5.684 1.00 88.62 73 GLU A C 1
ATOM 581 O O . GLU A 1 73 ? 4.240 -6.085 -6.864 1.00 88.62 73 GLU A O 1
ATOM 586 N N . TYR A 1 74 ? 4.713 -5.221 -4.859 1.00 86.56 74 TYR A N 1
ATOM 587 C CA . TYR A 1 74 ? 5.907 -4.509 -5.302 1.00 86.56 74 TYR A CA 1
ATOM 588 C C . TYR A 1 74 ? 6.972 -5.452 -5.876 1.00 86.56 74 TYR A C 1
ATOM 590 O O . TYR A 1 74 ? 7.547 -5.170 -6.927 1.00 86.56 74 TYR A O 1
ATOM 598 N N . SER A 1 75 ? 7.203 -6.605 -5.239 1.00 86.19 75 SER A N 1
ATOM 599 C CA . SER A 1 75 ? 8.122 -7.616 -5.780 1.00 86.19 75 SER A CA 1
ATOM 600 C C . SER A 1 75 ? 7.638 -8.163 -7.127 1.00 86.19 75 SER A C 1
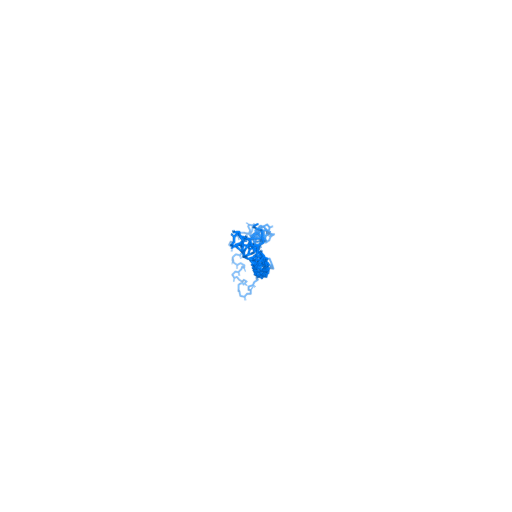ATOM 602 O O . SER A 1 75 ? 8.450 -8.357 -8.030 1.00 86.19 75 SER A O 1
ATOM 604 N N . ALA A 1 76 ? 6.330 -8.383 -7.287 1.00 86.25 76 ALA A N 1
ATOM 605 C CA . ALA A 1 76 ? 5.747 -8.822 -8.550 1.00 86.25 76 ALA A CA 1
ATOM 606 C C . ALA A 1 76 ? 5.909 -7.757 -9.646 1.00 86.25 76 ALA A C 1
ATOM 608 O O . ALA A 1 76 ? 6.387 -8.090 -10.728 1.00 86.25 76 ALA A O 1
ATOM 609 N N . SER A 1 77 ? 5.628 -6.482 -9.351 1.00 85.88 77 SER A N 1
ATOM 610 C CA . SER A 1 77 ? 5.834 -5.370 -10.291 1.00 85.88 77 SER A CA 1
ATOM 611 C C . SER A 1 77 ? 7.299 -5.237 -10.725 1.00 85.88 77 SER A C 1
ATOM 613 O O . SER A 1 77 ? 7.580 -4.944 -11.886 1.00 85.88 77 SER A O 1
ATOM 615 N N . LEU A 1 78 ? 8.257 -5.477 -9.818 1.00 83.81 78 LEU A N 1
ATOM 616 C CA . LEU A 1 78 ? 9.687 -5.473 -10.151 1.00 83.81 78 LEU A CA 1
ATOM 617 C C . LEU A 1 78 ? 10.079 -6.627 -11.082 1.00 83.81 78 LEU A C 1
ATOM 619 O O . LEU A 1 78 ? 10.850 -6.423 -12.023 1.00 83.81 78 LEU A O 1
ATOM 623 N N . LEU A 1 79 ? 9.569 -7.832 -10.822 1.00 83.88 79 LEU A N 1
ATOM 624 C CA . LEU A 1 79 ? 9.819 -8.995 -11.674 1.00 83.88 79 LEU A CA 1
ATOM 625 C C . LEU A 1 79 ? 9.208 -8.803 -13.061 1.00 83.88 79 LEU A C 1
ATOM 627 O O . LEU A 1 79 ? 9.887 -9.039 -14.058 1.00 83.88 79 LEU A O 1
ATOM 631 N N . ASP A 1 80 ? 7.971 -8.318 -13.128 1.00 82.56 80 ASP A N 1
ATOM 632 C CA . ASP A 1 80 ? 7.285 -8.060 -14.389 1.00 82.56 80 ASP A CA 1
ATOM 633 C C . ASP A 1 80 ? 8.041 -7.019 -15.228 1.00 82.56 80 ASP A C 1
ATOM 635 O O . ASP A 1 80 ? 8.396 -7.288 -16.377 1.00 82.56 80 ASP A O 1
ATOM 639 N N . TRP A 1 81 ? 8.453 -5.899 -14.622 1.00 78.62 81 TRP A N 1
ATOM 640 C CA . TRP A 1 81 ? 9.289 -4.901 -15.295 1.00 78.62 81 TRP A CA 1
ATOM 641 C C . TRP A 1 81 ? 10.616 -5.476 -15.816 1.00 78.62 81 TRP A C 1
ATOM 643 O O . TRP A 1 81 ? 11.016 -5.184 -16.944 1.00 78.62 81 TRP A O 1
ATOM 653 N N . SER A 1 82 ? 11.285 -6.327 -15.030 1.00 77.88 82 SER A N 1
ATOM 654 C CA . SER A 1 82 ? 12.518 -7.005 -15.453 1.00 77.88 82 SER A CA 1
ATOM 655 C C . SER A 1 82 ? 12.286 -7.886 -16.687 1.00 77.88 82 SER A C 1
ATOM 657 O O . SER A 1 82 ? 13.048 -7.817 -17.656 1.00 77.88 82 SER A O 1
ATOM 659 N N . THR A 1 83 ? 11.203 -8.668 -16.700 1.00 77.44 83 THR A N 1
ATOM 660 C CA . THR A 1 83 ? 10.862 -9.527 -17.846 1.00 77.44 83 THR A CA 1
ATOM 661 C C . THR A 1 83 ? 10.472 -8.719 -19.083 1.00 77.44 83 THR A C 1
ATOM 663 O O . THR A 1 83 ? 10.952 -9.013 -20.183 1.00 77.44 83 THR A O 1
ATOM 666 N N . GLN A 1 84 ? 9.694 -7.645 -18.915 1.00 75.19 84 GLN A N 1
ATOM 667 C CA . GLN A 1 84 ? 9.366 -6.722 -20.000 1.00 75.19 84 GLN A CA 1
ATOM 668 C C . GLN A 1 84 ? 10.638 -6.080 -20.576 1.00 75.19 84 GLN A C 1
ATOM 670 O O . GLN A 1 84 ? 10.817 -6.071 -21.795 1.00 75.19 84 GLN A O 1
ATOM 675 N N . GLY A 1 85 ? 11.569 -5.630 -19.729 1.00 71.06 85 GLY A N 1
ATOM 676 C CA . GLY A 1 85 ? 12.844 -5.043 -20.152 1.00 71.06 85 GLY A CA 1
ATOM 677 C C . GLY A 1 85 ? 13.720 -6.004 -20.961 1.00 71.06 85 GLY A C 1
ATOM 678 O O . GLY A 1 85 ? 14.251 -5.625 -22.007 1.00 71.06 85 GLY A O 1
ATOM 679 N N . GLN A 1 86 ? 13.817 -7.267 -20.536 1.00 68.25 86 GLN A N 1
ATOM 680 C CA . GLN A 1 86 ? 14.535 -8.302 -21.288 1.00 68.25 86 GLN A CA 1
ATOM 681 C C . GLN A 1 86 ? 13.877 -8.589 -22.641 1.00 68.25 86 GLN A C 1
ATOM 683 O O . GLN A 1 86 ? 14.575 -8.696 -23.649 1.00 68.25 86 GLN A O 1
ATOM 688 N N . SER A 1 87 ? 12.544 -8.665 -22.689 1.00 73.62 87 SER A N 1
ATOM 689 C CA . SER A 1 87 ? 11.814 -8.909 -23.938 1.00 73.62 87 SER A CA 1
ATOM 690 C C . SER A 1 87 ? 11.991 -7.772 -24.955 1.00 73.62 87 SER A C 1
ATOM 692 O O . SER A 1 87 ? 12.200 -8.032 -26.140 1.00 73.62 87 SER A O 1
ATOM 694 N N . LEU A 1 88 ? 12.002 -6.517 -24.490 1.00 73.25 88 LEU A N 1
ATOM 695 C CA . LEU A 1 88 ? 12.227 -5.335 -25.324 1.00 73.25 88 LEU A CA 1
ATOM 696 C C . LEU A 1 88 ? 13.659 -5.292 -25.868 1.00 73.25 88 LEU A C 1
ATOM 698 O O . LEU A 1 88 ? 13.855 -5.025 -27.054 1.00 73.25 88 LEU A O 1
ATOM 702 N N . MET A 1 89 ? 14.659 -5.606 -25.036 1.00 74.56 89 MET A N 1
ATOM 703 C CA . MET A 1 89 ? 16.050 -5.716 -25.489 1.00 74.56 89 MET A CA 1
ATOM 704 C C . MET A 1 89 ? 16.237 -6.853 -26.496 1.00 74.56 89 MET A C 1
ATOM 706 O O . MET A 1 89 ? 16.917 -6.667 -27.504 1.00 74.56 89 MET A O 1
ATOM 710 N N . ALA A 1 90 ? 15.609 -8.008 -26.267 1.00 75.50 90 ALA A N 1
ATOM 711 C CA . ALA A 1 90 ? 15.656 -9.133 -27.196 1.00 75.50 90 ALA A CA 1
ATOM 712 C C . ALA A 1 90 ? 15.027 -8.774 -28.551 1.00 75.50 90 ALA A C 1
ATOM 714 O O . ALA A 1 90 ? 15.625 -9.039 -29.592 1.00 75.50 90 ALA A O 1
ATOM 715 N N . GLN A 1 91 ? 13.872 -8.099 -28.558 1.00 76.38 91 GLN A N 1
ATOM 716 C CA . 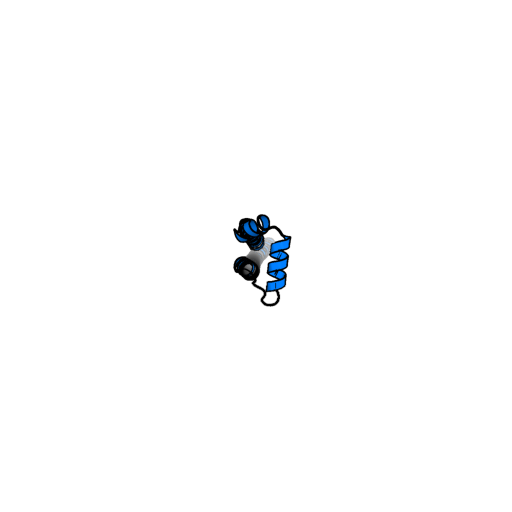GLN A 1 91 ? 13.246 -7.616 -29.793 1.00 76.38 91 GLN A CA 1
ATOM 717 C C . GLN A 1 91 ? 14.108 -6.581 -30.525 1.00 76.38 91 GLN A C 1
ATOM 719 O O . GLN A 1 91 ? 14.231 -6.650 -31.749 1.00 76.38 91 GLN A O 1
ATOM 724 N N . GLN A 1 92 ? 14.737 -5.643 -29.808 1.00 73.31 92 GLN A N 1
ATOM 725 C CA . GLN A 1 92 ? 15.662 -4.683 -30.419 1.00 73.31 92 GLN A CA 1
ATOM 726 C C . GLN A 1 92 ? 16.893 -5.366 -31.016 1.00 73.31 92 GLN A C 1
ATOM 728 O O . GLN A 1 92 ? 17.278 -5.034 -32.135 1.00 73.31 92 GLN A O 1
ATOM 733 N N . ALA A 1 93 ? 17.490 -6.331 -30.315 1.00 77.38 93 ALA A N 1
ATOM 734 C CA . ALA A 1 93 ? 18.636 -7.086 -30.813 1.00 77.38 93 ALA A CA 1
ATOM 735 C C . ALA A 1 93 ? 18.279 -7.917 -32.054 1.00 77.38 93 ALA A C 1
ATOM 737 O O . ALA A 1 93 ? 19.048 -7.942 -33.017 1.00 77.38 93 ALA A O 1
ATOM 738 N N . GLN A 1 94 ? 17.097 -8.542 -32.061 1.00 78.44 94 GLN A N 1
ATOM 739 C CA . GLN A 1 94 ? 16.574 -9.273 -33.215 1.00 78.44 94 GLN A CA 1
ATOM 740 C C . GLN A 1 94 ? 16.383 -8.332 -34.411 1.00 78.44 94 GLN A C 1
ATOM 742 O O . GLN A 1 94 ? 16.942 -8.566 -35.477 1.00 78.44 94 GLN A O 1
ATOM 747 N N . THR A 1 95 ? 15.704 -7.202 -34.200 1.00 81.62 95 THR A N 1
ATOM 748 C CA . THR A 1 95 ? 15.451 -6.197 -35.244 1.00 81.62 95 THR A CA 1
ATOM 749 C C . THR A 1 95 ? 16.753 -5.619 -35.804 1.00 81.62 95 THR A C 1
ATOM 751 O O . THR A 1 95 ? 16.902 -5.465 -37.015 1.00 81.62 95 THR A O 1
ATOM 754 N N . ALA A 1 96 ? 17.723 -5.316 -34.939 1.00 72.94 96 ALA A N 1
ATOM 755 C CA . ALA A 1 96 ? 19.036 -4.833 -35.353 1.00 72.94 96 ALA A CA 1
ATOM 756 C C . ALA A 1 96 ? 19.802 -5.891 -36.161 1.00 72.94 96 ALA A C 1
ATOM 758 O O . ALA A 1 96 ? 20.435 -5.554 -37.159 1.00 72.94 96 ALA A O 1
ATOM 759 N N . SER A 1 97 ? 19.717 -7.162 -35.760 1.00 72.31 97 SER A N 1
ATOM 760 C CA . SER A 1 97 ? 20.343 -8.279 -36.476 1.00 72.31 97 SER A CA 1
ATOM 761 C C . SER A 1 97 ? 19.722 -8.487 -37.858 1.00 72.31 97 SER A C 1
ATOM 763 O O . SER A 1 97 ? 20.456 -8.650 -38.831 1.00 72.31 97 SER A O 1
ATOM 765 N N . ASP A 1 98 ? 18.395 -8.407 -37.967 1.00 80.88 98 ASP A N 1
ATOM 766 C CA . ASP A 1 98 ? 17.670 -8.546 -39.233 1.00 80.88 98 ASP A CA 1
ATOM 767 C C . ASP A 1 98 ? 18.005 -7.394 -40.198 1.00 80.88 98 ASP A C 1
ATOM 769 O O . ASP A 1 98 ? 18.332 -7.626 -41.364 1.00 80.88 98 ASP A O 1
ATOM 773 N N . LEU A 1 99 ? 18.049 -6.152 -39.697 1.00 78.38 99 LEU A N 1
ATOM 774 C CA . LEU A 1 99 ? 18.482 -4.982 -40.471 1.00 78.38 99 LEU A CA 1
ATOM 775 C C . LEU A 1 99 ? 19.935 -5.106 -40.952 1.00 78.38 99 LEU A C 1
ATOM 777 O O . LEU A 1 99 ? 20.249 -4.744 -42.091 1.00 78.38 99 LEU A O 1
ATOM 781 N N . LEU A 1 100 ? 20.832 -5.625 -40.109 1.00 75.94 100 LEU A N 1
ATOM 782 C CA . LEU A 1 100 ? 22.233 -5.846 -40.469 1.00 75.94 100 LEU A CA 1
ATOM 783 C C . LEU A 1 100 ? 22.370 -6.946 -41.534 1.00 75.94 100 LEU A C 1
ATOM 785 O O . LEU A 1 100 ? 23.137 -6.794 -42.487 1.00 75.94 100 LEU A O 1
ATOM 789 N N . ALA A 1 101 ? 21.596 -8.026 -41.408 1.00 76.50 101 ALA A N 1
ATOM 790 C CA . ALA A 1 101 ? 21.571 -9.129 -42.362 1.00 76.50 101 ALA A CA 1
ATOM 791 C C . ALA A 1 101 ? 21.043 -8.690 -43.738 1.00 76.50 101 ALA A C 1
ATOM 793 O O . ALA A 1 101 ? 21.617 -9.059 -44.765 1.00 76.50 101 ALA A O 1
ATOM 794 N N . ASP A 1 102 ? 20.003 -7.858 -43.782 1.00 72.94 102 ASP A N 1
ATOM 795 C CA . ASP A 1 102 ? 19.463 -7.330 -45.038 1.00 72.94 102 ASP A CA 1
ATOM 796 C C . ASP A 1 102 ? 20.385 -6.288 -45.686 1.00 72.94 102 ASP A C 1
ATOM 798 O O . ASP A 1 102 ? 20.601 -6.314 -46.903 1.00 72.94 102 ASP A O 1
ATOM 802 N N . SER A 1 103 ? 21.049 -5.453 -44.884 1.00 62.53 103 SER A N 1
ATOM 803 C CA . SER A 1 103 ? 22.107 -4.547 -45.360 1.00 62.53 103 SER A CA 1
ATOM 804 C C . SER A 1 103 ? 23.292 -5.327 -45.955 1.00 62.53 103 SER A C 1
ATOM 806 O O . SER A 1 103 ? 23.835 -4.979 -47.012 1.00 62.53 103 SER A O 1
ATOM 808 N N . GLY A 1 104 ? 23.650 -6.448 -45.323 1.00 59.84 104 GLY A N 1
ATOM 809 C CA . GLY A 1 104 ? 24.665 -7.388 -45.795 1.00 59.84 104 GLY A CA 1
ATOM 810 C C . GLY A 1 104 ? 24.319 -8.060 -47.127 1.00 59.84 104 GLY A C 1
ATOM 811 O O . GLY A 1 104 ? 25.226 -8.362 -47.896 1.00 59.84 104 GLY A O 1
ATOM 812 N N . LYS A 1 105 ? 23.032 -8.232 -47.458 1.00 60.41 105 LYS A N 1
ATOM 813 C CA . LYS A 1 105 ? 22.565 -8.748 -48.763 1.00 60.41 105 LYS A CA 1
ATOM 814 C C . LYS A 1 105 ? 22.485 -7.663 -49.846 1.00 60.41 105 LYS A C 1
ATOM 816 O O . LYS A 1 105 ? 22.712 -7.944 -51.027 1.00 60.41 105 LYS A O 1
ATOM 821 N N . ALA A 1 106 ? 22.211 -6.412 -49.475 1.00 55.62 106 ALA A N 1
ATOM 822 C CA . ALA A 1 106 ? 22.175 -5.288 -50.416 1.00 55.62 106 ALA A CA 1
ATOM 823 C C . ALA A 1 106 ? 23.572 -4.934 -50.970 1.00 55.62 106 ALA A C 1
ATOM 825 O O . ALA A 1 106 ? 23.721 -4.603 -52.150 1.00 55.62 106 ALA A O 1
ATOM 826 N N . THR A 1 107 ? 24.607 -5.076 -50.141 1.00 53.72 107 THR A N 1
ATOM 827 C CA . THR A 1 107 ? 25.996 -4.705 -50.460 1.00 53.72 107 THR A CA 1
ATOM 828 C C . THR A 1 107 ? 26.635 -5.528 -51.599 1.00 53.72 107 THR A C 1
ATOM 830 O O . THR A 1 107 ? 27.138 -4.918 -52.545 1.00 53.72 107 THR A O 1
ATOM 833 N N . PRO A 1 108 ? 26.593 -6.878 -51.620 1.00 52.72 108 PRO A N 1
ATOM 834 C CA . PRO A 1 108 ? 27.163 -7.665 -52.718 1.00 52.72 108 PRO A CA 1
ATOM 835 C C . PRO A 1 108 ? 26.410 -7.448 -54.036 1.00 52.72 108 PRO A C 1
ATOM 837 O O . PRO A 1 108 ? 27.015 -7.466 -55.106 1.00 52.72 108 PRO A O 1
ATOM 840 N N . THR A 1 109 ? 25.108 -7.157 -53.970 1.00 54.69 109 THR A N 1
ATOM 841 C CA . THR A 1 109 ? 24.282 -6.908 -55.158 1.00 54.69 109 THR A CA 1
ATOM 842 C C . THR A 1 109 ? 24.595 -5.551 -55.801 1.00 54.69 109 THR A C 1
ATOM 844 O O . THR A 1 109 ? 24.604 -5.435 -57.026 1.00 54.69 109 THR A O 1
ATOM 847 N N . ALA A 1 110 ? 24.893 -4.523 -54.999 1.00 52.50 110 ALA A N 1
ATOM 848 C CA . ALA A 1 110 ? 25.334 -3.217 -55.494 1.00 52.50 110 ALA A CA 1
ATOM 849 C C . ALA A 1 110 ? 26.787 -3.249 -56.003 1.00 52.50 110 ALA A C 1
ATOM 851 O O . ALA A 1 110 ? 27.089 -2.674 -57.050 1.00 52.50 110 ALA A O 1
ATOM 852 N N . LEU A 1 111 ? 27.671 -3.979 -55.311 1.00 54.47 111 LEU A N 1
ATOM 853 C CA . LEU A 1 111 ? 29.077 -4.124 -55.691 1.00 54.47 111 LEU A CA 1
ATOM 854 C C . LEU A 1 111 ? 29.248 -4.941 -56.987 1.00 54.47 111 LEU A C 1
ATOM 856 O O . LEU A 1 111 ? 30.067 -4.583 -57.834 1.00 54.47 111 LEU A O 1
ATOM 860 N N . GLY A 1 112 ? 28.428 -5.980 -57.190 1.00 56.81 112 GLY A N 1
ATOM 861 C CA . GLY A 1 112 ? 28.378 -6.747 -58.440 1.00 56.81 112 GLY A CA 1
ATOM 862 C C . GLY A 1 112 ? 27.933 -5.898 -59.635 1.00 56.81 112 GLY A C 1
ATOM 863 O O . GLY A 1 112 ? 28.621 -5.858 -60.654 1.00 56.81 112 GLY A O 1
ATOM 864 N N . ARG A 1 113 ? 26.854 -5.114 -59.481 1.00 55.94 113 ARG A N 1
ATOM 865 C CA . ARG A 1 113 ? 26.370 -4.210 -60.544 1.00 55.94 113 ARG A CA 1
ATOM 866 C C . ARG A 1 113 ? 27.381 -3.120 -60.898 1.00 55.94 113 ARG A C 1
ATOM 868 O O . ARG A 1 113 ? 27.540 -2.793 -62.073 1.00 55.94 113 ARG A O 1
ATOM 875 N N . ALA A 1 114 ? 28.088 -2.570 -59.910 1.00 54.59 114 ALA A N 1
ATOM 876 C CA . ALA A 1 114 ? 29.145 -1.592 -60.156 1.00 54.59 114 ALA A CA 1
ATOM 877 C C . ALA A 1 114 ? 30.330 -2.212 -60.921 1.00 54.59 114 ALA A C 1
ATOM 879 O O . ALA A 1 114 ? 30.842 -1.600 -61.857 1.00 54.59 114 ALA A O 1
ATOM 880 N N . SER A 1 115 ? 30.724 -3.445 -60.581 1.00 54.88 115 SER A N 1
ATOM 881 C CA . SER A 1 115 ? 31.806 -4.162 -61.269 1.00 54.88 115 SER A CA 1
ATOM 882 C C . SER A 1 115 ? 31.478 -4.455 -62.738 1.00 54.88 115 SER A C 1
ATOM 884 O O . SER A 1 115 ? 32.317 -4.224 -63.612 1.00 54.88 115 SER A O 1
ATOM 886 N N . ASP A 1 116 ? 30.248 -4.882 -63.033 1.00 58.12 116 ASP A N 1
ATOM 887 C CA . ASP A 1 116 ? 29.816 -5.163 -64.408 1.00 58.12 116 ASP A CA 1
ATOM 888 C C . ASP A 1 116 ? 29.697 -3.885 -65.249 1.00 58.12 116 ASP A C 1
ATOM 890 O O . ASP A 1 116 ? 30.106 -3.857 -66.412 1.00 58.12 116 ASP A O 1
ATOM 894 N N . THR A 1 117 ? 29.250 -2.782 -64.644 1.00 59.28 117 THR A N 1
ATOM 895 C CA . THR A 1 117 ? 29.176 -1.477 -65.322 1.00 59.28 117 THR A CA 1
ATOM 896 C C . THR A 1 117 ? 30.572 -0.949 -65.682 1.00 59.28 117 THR A C 1
ATOM 898 O O . THR A 1 117 ? 30.788 -0.456 -66.790 1.00 59.28 117 THR A O 1
ATOM 901 N N . VAL A 1 118 ? 31.556 -1.112 -64.789 1.00 60.69 118 VAL A N 1
ATOM 902 C CA . VAL A 1 118 ? 32.955 -0.718 -65.042 1.00 60.69 118 VAL A CA 1
ATOM 903 C C . VAL A 1 118 ? 33.606 -1.596 -66.117 1.00 60.69 118 VAL A C 1
ATOM 905 O O . VAL A 1 118 ? 34.348 -1.085 -66.956 1.00 60.69 118 VAL A O 1
ATOM 908 N N . LYS A 1 119 ? 33.312 -2.902 -66.151 1.00 59.12 119 LYS A N 1
ATOM 909 C CA . LYS A 1 119 ? 33.803 -3.794 -67.216 1.00 59.12 119 LYS A CA 1
ATOM 910 C C . LYS A 1 119 ? 33.232 -3.423 -68.586 1.00 59.12 119 LYS A C 1
ATOM 912 O O . LYS A 1 119 ? 33.982 -3.416 -69.559 1.00 59.12 119 LYS A O 1
ATOM 917 N N . HIS A 1 120 ? 31.954 -3.053 -68.663 1.00 56.75 120 HIS A N 1
ATOM 918 C CA . HIS A 1 120 ? 31.334 -2.617 -69.918 1.00 56.75 120 HIS A CA 1
ATOM 919 C C . HIS A 1 120 ? 31.846 -1.261 -70.426 1.00 56.75 120 HIS A C 1
ATOM 921 O O . HIS A 1 120 ? 31.927 -1.066 -71.636 1.00 56.75 120 HIS A O 1
ATOM 927 N N . LEU A 1 121 ? 32.255 -0.352 -69.536 1.00 55.72 121 LEU A N 1
ATOM 928 C CA . LEU A 1 121 ? 32.881 0.924 -69.912 1.00 55.72 121 LEU A CA 1
ATOM 929 C C . LEU A 1 121 ? 34.318 0.775 -70.435 1.00 55.72 121 LEU A C 1
ATOM 931 O O . LEU A 1 121 ? 34.772 1.626 -71.190 1.00 55.72 121 LEU A O 1
ATOM 935 N N . ARG A 1 122 ? 35.031 -0.295 -70.059 1.00 53.19 122 ARG A N 1
ATOM 936 C CA . ARG A 1 122 ? 36.425 -0.551 -70.471 1.00 53.19 122 ARG A CA 1
ATOM 937 C C . ARG A 1 122 ? 36.553 -1.315 -71.799 1.00 53.19 122 ARG A C 1
ATOM 939 O O . ARG A 1 122 ? 37.657 -1.446 -72.311 1.00 53.19 122 ARG A O 1
ATOM 946 N N . ALA A 1 123 ? 35.451 -1.852 -72.324 1.00 57.22 123 ALA A N 1
ATOM 947 C CA . ALA A 1 123 ? 35.410 -2.645 -73.558 1.00 57.22 123 ALA A CA 1
ATOM 948 C C . ALA A 1 123 ? 34.967 -1.843 -74.805 1.00 57.22 123 ALA A C 1
ATOM 950 O O . ALA A 1 123 ? 34.684 -2.440 -75.844 1.00 57.22 123 ALA A O 1
ATOM 951 N N . ARG A 1 124 ? 34.890 -0.511 -74.698 1.00 48.66 124 ARG A N 1
ATOM 952 C CA . ARG A 1 124 ? 34.756 0.436 -75.815 1.00 48.66 124 ARG A CA 1
ATOM 953 C C . ARG A 1 124 ? 36.061 1.196 -75.994 1.00 48.66 124 ARG A C 1
ATOM 955 O O . ARG A 1 124 ? 36.362 1.516 -77.161 1.00 48.66 124 ARG A O 1
#

pLDDT: mean 71.81, std 14.12, range [43.75, 92.81]